Protein 6NUP (pdb70)

Sequence (113 aa):
INTTQRINMVNNVTDSSSFKNEVLESDLPVMVDFWAEWCCGPCCKMLIPIIDEISSKELQDKVKVLKMNIDENPKTPSEYGIRSIPTIMMLFKNGEQKDTKIGLQQKNSSLLDDWINKSI

B-factor: mean 18.6, std 11.71, range [5.21, 70.36]

Secondary structure (DSSP, 8-state):
----S-----EE--TTTHIIIIIT-SS-EEEEEE-TT-HHHHHHHHHHHHHHHHTTTT-EEEEEETTT--HHHHHTT--SSSEEEEEETTEEEEEEES---HHHHHHHHHHH-

Solvent-accessible surface area: 6650 Å² total; per-residue (Å²): 222,142,134,76,87,174,53,110,152,18,112,100,2,52,49,112,33,8,135,91,67,3,47,101,19,136,73,18,2,0,0,0,0,30,0,107,165,7,36,63,0,101,118,0,34,64,27,0,5,17,0,31,73,95,3,66,142,91,7,51,8,6,29,0,17,30,81,136,9,82,135,5,9,85,112,65,55,27,230,56,30,4,3,0,6,9,2,72,119,30,125,74,129,54,42,71,118,21,54,31,109,70,115,53,1,28,85,16,0,70,179,21,74

Radius of gyration: 13.21 Å; Cα contacts (8 Å, |Δi|>4): 193; chains: 1; bounding box: 37×26×29 Å

InterPro domains:
  IPR005746 Thioredoxin [PIRSF000077] (1-104)
  IPR005746 Thioredoxin [TIGR01068] (6-104)
  IPR013766 Thioredoxin domain [PF00085] (2-103)
  IPR013766 Thioredoxin domain [PS51352] (1-105)
  IPR017937 Thioredoxin, conserved site [PS00194] (22-40)
  IPR036249 Thioredoxin-like superfamily [SSF52833] (4-103)

Nearest PDB structures (foldseek):
  6nup-assembly1_A  TM=1.009E+00  e=2.052E-25  Rickettsia prowazekii str. Madrid E
  2o8v-assembly1_B  TM=9.816E-01  e=5.548E-16  Escherichia coli
  1fb6-assembly2_B  TM=9.725E-01  e=1.152E-15  Spinacia oleracea
  1zzy-assembly2_B  TM=9.735E-01  e=1.009E-15  Escherichia coli
  4hu7-assembly3_B-2  TM=9.655E-01  e=4.068E-15  Escherichia coli K-12

Structure (mmCIF, N/CA/C/O backbone):
data_6NUP
#
_entry.id   6NUP
#
_cell.length_a   32.740
_cell.length_b   45.160
_cell.length_c   60.930
_cell.angle_alpha   90.000
_cell.angle_beta   90.000
_cell.angle_gamma   90.000
#
_symmetry.space_group_name_H-M   'P 21 21 21'
#
loop_
_entity.id
_entity.type
_entity.pdbx_description
1 polymer Thioredoxin
2 non-polymer 'CITRIC ACID'
3 water water
#
loop_
_atom_site.group_PDB
_atom_site.id
_atom_site.type_symbol
_atom_site.label_atom_id
_atom_site.label_alt_id
_atom_site.label_comp_id
_atom_site.label_asym_id
_atom_site.label_entity_id
_atom_site.label_seq_id
_atom_site.pdbx_PDB_ins_code
_atom_site.Cartn_x
_atom_site.Cartn_y
_atom_site.Cartn_z
_atom_site.occupancy
_atom_site.B_iso_or_equiv
_atom_site.auth_seq_id
_atom_site.auth_comp_id
_atom_site.auth_asym_id
_atom_site.auth_atom_id
_atom_site.pdbx_PDB_model_num
ATOM 1 N N . ILE A 1 22 ? -27.785 -28.457 -0.171 1.00 23.75 -7 ILE A N 1
ATOM 2 C CA . ILE A 1 22 ? -27.051 -28.519 1.088 1.00 21.69 -7 ILE A CA 1
ATOM 3 C C . ILE A 1 22 ? -25.569 -28.750 0.807 1.00 21.16 -7 ILE A C 1
ATOM 4 O O . ILE A 1 22 ? -25.221 -29.683 0.102 1.00 25.24 -7 ILE A O 1
ATOM 9 N N . ASN A 1 23 ? -24.702 -27.901 1.361 1.00 21.07 -6 ASN A N 1
ATOM 10 C CA . ASN A 1 23 ? -23.262 -27.989 1.148 1.00 21.15 -6 ASN A CA 1
ATOM 11 C C . ASN A 1 23 ? -22.569 -27.910 2.505 1.00 19.75 -6 ASN A C 1
ATOM 12 O O . ASN A 1 23 ? -23.224 -27.804 3.539 1.00 18.91 -6 ASN A O 1
ATOM 17 N N . THR A 1 24 ? -21.241 -27.981 2.507 1.00 20.06 -5 THR A N 1
ATOM 18 C CA . THR A 1 24 ? -20.495 -27.782 3.743 1.00 19.32 -5 THR A CA 1
ATOM 19 C C . THR A 1 24 ? -20.541 -26.312 4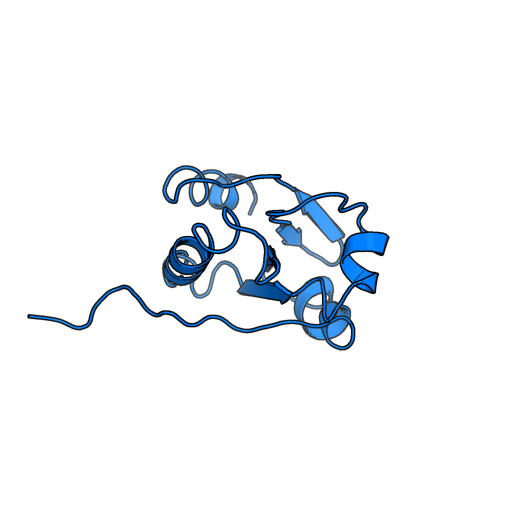.131 1.00 19.59 -5 THR A C 1
ATOM 20 O O . THR A 1 24 ? -20.340 -25.432 3.289 1.00 23.76 -5 THR A O 1
ATOM 24 N N . THR A 1 25 ? -20.821 -26.044 5.401 1.00 18.85 -4 THR A N 1
ATOM 25 C CA . THR A 1 25 ? -20.916 -24.664 5.859 1.00 19.37 -4 THR A CA 1
ATOM 26 C C . THR A 1 25 ? -19.577 -23.942 5.737 1.00 22.62 -4 THR A C 1
ATOM 27 O O . THR A 1 25 ? -18.504 -24.553 5.798 1.00 19.86 -4 THR A O 1
ATOM 31 N N . GLN A 1 26 ? -19.644 -22.616 5.575 1.00 20.84 -3 GLN A N 1
ATOM 32 C CA . GLN A 1 26 ? -18.442 -21.790 5.639 1.00 21.41 -3 GLN A CA 1
ATOM 33 C C . GLN A 1 26 ? -17.949 -21.578 7.064 1.00 20.71 -3 GLN A C 1
ATOM 34 O O . GLN A 1 26 ? -16.845 -21.061 7.245 1.00 23.52 -3 GLN A O 1
ATOM 36 N N . ARG A 1 27 ? -18.740 -21.941 8.075 1.00 25.37 -2 ARG A N 1
ATOM 37 C CA . ARG A 1 27 ? -18.313 -21.834 9.471 1.00 27.32 -2 ARG A CA 1
ATOM 38 C C . ARG A 1 27 ? -17.263 -22.911 9.743 1.00 31.99 -2 ARG A C 1
ATOM 39 O O . ARG A 1 27 ? -17.563 -24.013 10.208 1.00 32.47 -2 ARG A O 1
ATOM 47 N N . ILE A 1 28 ? -16.002 -22.587 9.435 1.00 32.18 -1 ILE A N 1
ATOM 48 C CA . ILE A 1 28 ? -14.914 -23.530 9.681 1.00 39.55 -1 ILE A CA 1
ATOM 49 C C . ILE A 1 28 ? -14.713 -23.734 11.178 1.00 43.20 -1 ILE A C 1
ATOM 50 O O . ILE A 1 28 ? -14.294 -24.816 11.612 1.00 45.86 -1 ILE A O 1
ATOM 52 N N . ASN A 1 29 ? -15.004 -22.707 11.984 1.00 38.63 0 ASN A N 1
ATOM 53 C CA . ASN A 1 29 ? -14.931 -22.788 13.447 1.00 43.82 0 ASN A CA 1
ATOM 54 C C . ASN A 1 29 ? -13.581 -23.342 13.893 1.00 49.61 0 ASN A C 1
ATOM 55 O O . ASN A 1 29 ? -13.486 -24.152 14.819 1.00 55.06 0 ASN A O 1
ATOM 60 N N . MET A 1 30 ? -12.524 -22.886 13.220 1.00 47.46 1 MET A N 1
ATOM 61 C CA . MET A 1 30 ? -11.198 -23.467 13.361 1.00 51.58 1 MET A CA 1
ATOM 62 C C . MET A 1 30 ? -10.143 -22.551 12.747 1.00 50.18 1 MET A C 1
ATOM 63 O O . MET A 1 30 ? -10.323 -22.059 11.627 1.00 50.06 1 MET A O 1
ATOM 68 N N . VAL A 1 31 ? -9.052 -22.315 13.479 1.00 49.05 2 VAL A N 1
ATOM 69 C CA . VAL A 1 31 ? -7.909 -21.540 12.996 1.00 50.50 2 VAL A CA 1
ATOM 70 C C . VAL A 1 31 ? -6.761 -21.821 13.953 1.00 50.45 2 VAL A C 1
ATOM 71 O O . VAL A 1 31 ? -6.983 -22.092 15.132 1.00 52.30 2 VAL A O 1
ATOM 75 N N . ASN A 1 32 ? -5.526 -21.766 13.448 1.00 12.58 3 ASN A N 1
ATOM 76 C CA . ASN A 1 32 ? -4.405 -22.183 14.299 1.00 10.15 3 ASN A CA 1
ATOM 77 C C . ASN A 1 32 ? -4.083 -21.160 15.392 1.00 11.23 3 ASN A C 1
ATOM 78 O O . ASN A 1 32 ? -4.171 -19.941 15.207 1.00 10.04 3 ASN A O 1
ATOM 83 N N . ASN A 1 33 ? -3.662 -21.684 16.543 1.00 8.39 4 ASN A N 1
ATOM 84 C CA . ASN A 1 33 ? -3.251 -20.900 17.698 1.00 7.45 4 ASN A CA 1
ATOM 85 C C . ASN A 1 33 ? -1.742 -20.709 17.714 1.00 6.55 4 ASN A C 1
ATOM 86 O O . ASN A 1 33 ? -0.978 -21.588 17.303 1.00 9.00 4 ASN A O 1
ATOM 91 N N . VAL A 1 34 ? -1.328 -19.557 18.222 1.00 6.35 5 VAL A N 1
ATOM 92 C CA . VAL A 1 34 ? 0.079 -19.212 18.393 1.00 7.10 5 VAL A CA 1
ATOM 93 C C . VAL A 1 34 ? 0.246 -18.767 19.836 1.00 8.16 5 VAL A C 1
ATOM 94 O O . VAL A 1 34 ? -0.701 -18.280 20.463 1.00 8.75 5 VAL A O 1
ATOM 98 N N . THR A 1 35 ? 1.443 -18.994 20.392 1.00 6.38 6 THR A N 1
ATOM 99 C CA . THR A 1 35 ? 1.665 -18.797 21.829 1.00 6.32 6 THR A CA 1
ATOM 100 C C . THR A 1 35 ? 2.877 -17.910 22.032 1.00 10.49 6 THR A C 1
ATOM 101 O O . THR A 1 35 ? 3.601 -17.596 21.090 1.00 7.11 6 THR A O 1
ATOM 105 N N . ASP A 1 36 ? 3.148 -17.564 23.298 1.00 6.38 7 ASP A N 1
ATOM 106 C CA . ASP A 1 36 ? 4.377 -16.823 23.571 1.00 7.30 7 ASP A CA 1
ATOM 107 C C . ASP A 1 36 ? 5.595 -17.638 23.154 1.00 9.87 7 ASP A C 1
ATOM 108 O O . ASP A 1 36 ? 6.620 -17.067 22.750 1.00 11.30 7 ASP A O 1
ATOM 113 N N . SER A 1 37 ? 5.497 -18.971 23.254 1.00 8.66 8 SER A N 1
ATOM 114 C CA A SER A 1 37 ? 6.608 -19.853 22.896 0.61 7.86 8 SER A CA 1
ATOM 115 C CA B SER A 1 37 ? 6.632 -19.814 22.898 0.39 10.39 8 SER A CA 1
ATOM 116 C C . SER A 1 37 ? 6.844 -19.876 21.390 1.00 7.42 8 SER A C 1
ATOM 117 O O . SER A 1 37 ? 7.990 -19.960 20.936 1.00 8.70 8 SER A O 1
ATOM 122 N N . SER A 1 38 ? 5.768 -19.841 20.603 1.00 7.07 9 SER A N 1
ATOM 123 C CA . SER A 1 38 ? 5.883 -20.028 19.165 1.00 8.03 9 SER A CA 1
ATOM 124 C C . SER A 1 38 ? 5.767 -18.743 18.361 1.00 7.17 9 SER A C 1
ATOM 125 O O . SER A 1 38 ? 5.830 -18.798 17.121 1.00 8.41 9 SER A O 1
ATOM 128 N N . PHE A 1 39 ? 5.609 -17.590 19.017 1.00 8.08 10 PHE A N 1
ATOM 129 C CA . PHE A 1 39 ? 5.334 -16.360 18.276 1.00 8.26 10 PHE A CA 1
ATOM 130 C C . PHE A 1 39 ? 6.465 -16.011 17.314 1.00 11.15 10 PHE A C 1
ATOM 131 O O . PHE A 1 39 ? 6.221 -15.705 16.132 1.00 7.38 10 PHE A O 1
ATOM 139 N N . LYS A 1 40 ? 7.705 -16.002 17.809 1.00 8.48 11 LYS A N 1
ATOM 140 C CA . LYS A 1 40 ? 8.829 -15.689 16.933 1.00 7.58 11 LYS A CA 1
ATOM 141 C C . LYS A 1 40 ? 8.866 -16.660 15.768 1.00 11.18 11 LYS A C 1
ATOM 142 O O . LYS A 1 40 ? 8.952 -16.263 14.600 1.00 9.71 11 LYS A O 1
ATOM 148 N N . ASN A 1 41 ? 8.710 -17.941 16.083 1.00 8.53 12 ASN A N 1
ATOM 149 C CA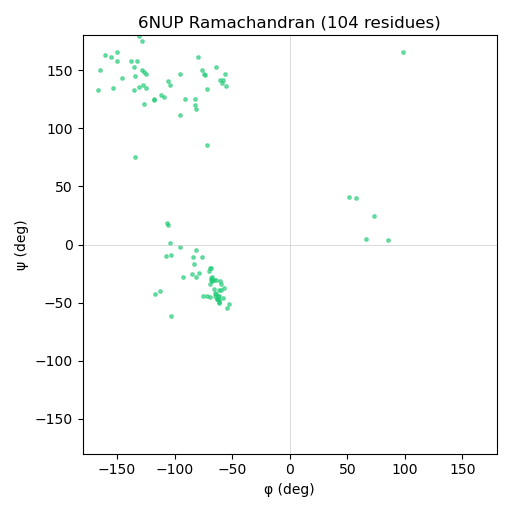 . ASN A 1 41 ? 8.833 -19.000 15.093 1.00 9.75 12 ASN A CA 1
ATOM 150 C C . ASN A 1 41 ? 7.772 -18.891 13.997 1.00 11.36 12 ASN A C 1
ATOM 151 O O . ASN A 1 41 ? 8.084 -19.029 12.808 1.00 10.63 12 ASN A O 1
ATOM 156 N N . GLU A 1 42 ? 6.511 -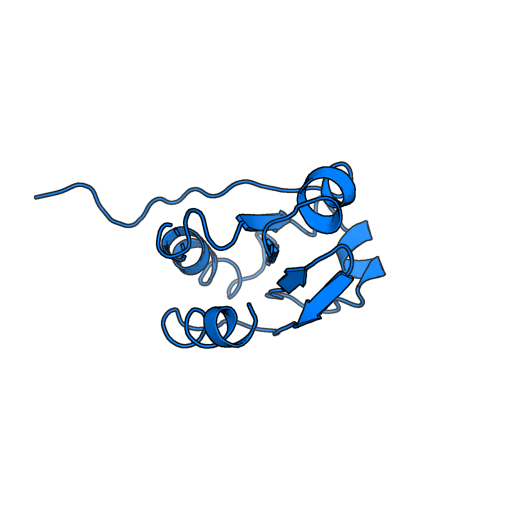18.680 14.383 1.00 7.02 13 GLU A N 1
ATOM 157 C CA . GLU A 1 42 ? 5.395 -18.715 13.435 1.00 6.79 13 GLU A CA 1
ATOM 158 C C . GLU A 1 42 ? 5.068 -17.351 12.863 1.00 8.61 13 GLU A C 1
ATOM 159 O O . GLU A 1 42 ? 4.559 -17.273 11.730 1.00 10.75 13 GLU A O 1
ATOM 165 N N . VAL A 1 43 ? 5.338 -16.274 13.609 1.00 8.47 14 VAL A N 1
ATOM 166 C CA . VAL A 1 43 ? 4.945 -14.949 13.152 1.00 7.41 14 VAL A CA 1
ATOM 167 C C . VAL A 1 43 ? 6.138 -14.178 12.603 1.00 8.27 14 VAL A C 1
ATOM 168 O O . VAL A 1 43 ? 6.148 -13.794 11.430 1.00 10.09 14 VAL A O 1
ATOM 172 N N . LEU A 1 44 ? 7.145 -13.927 13.438 1.00 7.18 15 LEU A N 1
ATOM 173 C CA . LEU A 1 44 ? 8.250 -13.070 13.017 1.00 8.15 15 LEU A CA 1
ATOM 174 C C . LEU A 1 44 ? 9.139 -13.716 11.961 1.00 9.92 15 LEU A C 1
ATOM 175 O O . LEU A 1 44 ? 9.861 -12.997 11.260 1.00 10.36 15 LEU A O 1
ATOM 180 N N . GLU A 1 45 ? 9.157 -15.049 11.869 1.00 9.11 16 GLU A N 1
ATOM 181 C CA . GLU A 1 45 ? 10.038 -15.720 10.917 1.00 10.46 16 GLU A CA 1
ATOM 182 C C . GLU A 1 45 ? 9.338 -16.058 9.605 1.00 10.76 16 GLU A C 1
ATOM 183 O O . GLU A 1 45 ? 9.988 -16.570 8.681 1.00 15.32 16 GLU A O 1
ATOM 189 N N . SER A 1 46 ? 8.050 -15.755 9.489 1.00 9.81 17 SER A N 1
ATOM 190 C CA . SER A 1 46 ? 7.287 -16.126 8.310 1.00 11.36 17 SER A CA 1
ATOM 191 C C . SER A 1 46 ? 7.643 -15.237 7.127 1.00 11.51 17 SER A C 1
ATOM 192 O O . SER A 1 46 ? 7.963 -14.054 7.284 1.00 13.73 17 SER A O 1
ATOM 195 N N . ASP A 1 47 ? 7.604 -15.828 5.925 1.00 13.70 18 ASP A N 1
ATOM 196 C CA . ASP A 1 47 ? 7.704 -15.029 4.719 1.00 15.61 18 ASP A CA 1
ATOM 197 C C . ASP A 1 47 ? 6.351 -14.462 4.297 1.00 13.87 18 ASP A C 1
ATOM 198 O O . ASP A 1 47 ? 6.308 -13.446 3.603 1.00 19.49 18 ASP A O 1
ATOM 203 N N . LEU A 1 48 ? 5.243 -15.119 4.676 1.00 18.34 19 LEU A N 1
ATOM 204 C CA . LEU A 1 48 ? 3.929 -14.556 4.404 1.00 17.33 19 LEU A CA 1
ATOM 205 C C . LEU A 1 48 ? 3.633 -13.428 5.379 1.00 11.77 19 LEU A C 1
ATOM 206 O O . LEU A 1 48 ? 4.080 -13.458 6.525 1.00 11.12 19 LEU A O 1
ATOM 211 N N . PRO A 1 49 ? 2.846 -12.441 4.974 1.00 12.11 20 PRO A N 1
ATOM 212 C CA . PRO A 1 49 ? 2.258 -11.552 5.972 1.00 8.23 20 PRO A CA 1
ATOM 213 C C . PRO A 1 49 ? 1.471 -12.391 6.964 1.00 7.18 20 PRO A C 1
ATOM 214 O O . PRO A 1 49 ? 0.903 -13.430 6.614 1.00 10.23 20 PRO A O 1
ATOM 218 N N . VAL A 1 50 ? 1.456 -11.953 8.214 1.00 7.34 21 VAL A N 1
ATOM 219 C CA . VAL A 1 50 ? 0.761 -12.697 9.255 1.00 8.76 21 VAL A CA 1
ATOM 220 C C . VAL A 1 50 ? -0.233 -11.775 9.942 1.00 8.68 21 VAL A C 1
ATOM 221 O O . VAL A 1 50 ? 0.088 -10.627 10.264 1.00 12.03 21 VAL A O 1
ATOM 225 N N . MET A 1 51 ? -1.442 -12.270 10.144 1.00 6.13 22 MET A N 1
ATOM 226 C CA . MET A 1 51 ? -2.447 -11.567 10.933 1.00 6.14 22 MET A CA 1
ATOM 227 C C . MET A 1 51 ? -2.632 -12.336 12.230 1.00 7.13 22 MET A C 1
ATOM 228 O O . MET A 1 51 ? -2.897 -13.536 12.185 1.00 9.05 22 MET A O 1
ATOM 233 N N . VAL A 1 52 ? -2.507 -11.660 13.375 1.00 5.21 23 VAL A N 1
ATOM 234 C CA . VAL A 1 52 ? -2.727 -12.306 14.672 1.00 6.90 23 VAL A CA 1
ATOM 235 C C . VAL A 1 52 ? -3.900 -11.641 15.383 1.00 6.47 23 VAL A C 1
ATOM 236 O O . VAL A 1 52 ? -3.908 -10.416 15.569 1.00 7.23 23 VAL A O 1
ATOM 240 N N . ASP A 1 53 ? -4.886 -12.465 15.778 1.00 6.70 24 ASP A N 1
ATOM 241 C CA . ASP A 1 53 ? -6.059 -12.052 16.554 1.00 6.95 24 ASP A CA 1
ATOM 242 C C . ASP A 1 53 ? -5.769 -12.314 18.029 1.00 6.74 24 ASP A C 1
ATOM 243 O O . ASP A 1 53 ? -5.688 -13.472 18.450 1.00 6.83 24 ASP A O 1
ATOM 248 N N . PHE A 1 54 ? -5.633 -11.251 18.812 1.00 6.54 25 PHE A N 1
ATOM 249 C CA . PHE A 1 54 ? -5.406 -11.362 20.252 1.00 7.31 25 PHE A CA 1
ATOM 250 C C . PHE A 1 54 ? -6.754 -11.347 20.949 1.00 9.21 25 PHE A C 1
ATOM 251 O O . PHE A 1 54 ? -7.544 -10.427 20.739 1.00 8.76 25 PHE A O 1
ATOM 259 N N . TRP A 1 55 ? -7.017 -12.367 21.774 1.00 7.77 26 TRP A N 1
ATOM 260 C CA . TRP A 1 55 ? -8.363 -12.628 22.248 1.00 8.10 26 TRP A CA 1
ATOM 261 C C . TRP A 1 55 ? -8.297 -13.268 23.627 1.00 6.96 26 TRP A C 1
ATOM 262 O O . TRP A 1 55 ? -7.232 -13.691 24.098 1.00 7.15 26 TRP A O 1
ATOM 273 N N . ALA A 1 56 ? -9.448 -13.285 24.294 1.00 7.12 27 ALA A N 1
ATOM 274 C CA . ALA A 1 56 ? -9.615 -14.083 25.506 1.00 8.19 27 ALA A CA 1
ATOM 275 C C . ALA A 1 56 ? -11.071 -14.509 25.609 1.00 8.90 27 ALA A C 1
ATOM 276 O O . ALA A 1 56 ? -11.958 -13.905 24.999 1.00 9.26 27 ALA A O 1
ATOM 278 N N . GLU A 1 57 ? -11.289 -15.586 26.379 1.00 11.05 28 GLU A N 1
ATOM 279 C CA . GLU A 1 57 ? -12.605 -16.213 26.448 1.00 16.50 28 GLU A CA 1
ATOM 280 C C . GLU A 1 57 ? -13.623 -15.312 27.121 1.00 14.18 28 GLU A C 1
ATOM 281 O O . GLU A 1 57 ? -14.825 -15.430 26.852 1.00 16.17 28 GLU A O 1
ATOM 287 N N . TRP A 1 58 ? -13.172 -14.431 28.015 1.00 11.17 29 TRP A N 1
ATOM 288 C CA . TRP A 1 58 ? -14.071 -13.554 28.748 1.00 13.35 29 TRP A CA 1
ATOM 289 C C . TRP A 1 58 ? -14.485 -12.329 27.944 1.00 12.06 29 TRP A C 1
ATOM 290 O O . TRP A 1 58 ? -15.331 -11.564 28.417 1.00 13.57 29 TRP A O 1
ATOM 301 N N . CYS A 1 59 ? -13.938 -12.124 26.746 1.00 10.38 30 CYS A N 1
ATOM 302 C CA A CYS A 1 59 ? -14.148 -10.909 25.961 0.45 10.21 30 CYS A CA 1
ATOM 303 C CA B CYS A 1 59 ? -14.193 -10.903 25.993 0.55 9.33 30 CYS A CA 1
ATOM 304 C C . CYS A 1 59 ? -15.299 -11.143 24.977 1.00 12.37 30 CYS A C 1
ATOM 305 O O . CYS A 1 59 ? -15.125 -11.872 23.998 1.00 10.79 30 CYS A O 1
ATOM 310 N N . GLY A 1 60 ? -16.446 -10.511 25.216 1.00 13.25 31 GLY A N 1
ATOM 311 C CA . GLY A 1 60 ? -17.604 -10.647 24.359 1.00 14.16 31 GLY A CA 1
ATOM 312 C C . GLY A 1 60 ? -17.332 -10.326 22.898 1.00 14.20 31 GLY A C 1
ATOM 313 O O . GLY A 1 60 ? -17.629 -11.120 22.003 1.00 12.83 31 GLY A O 1
ATOM 314 N N . PRO A 1 61 ? -16.792 -9.141 22.620 1.00 9.75 32 PRO A N 1
ATOM 315 C CA . PRO A 1 61 ? -16.472 -8.809 21.226 1.00 8.93 32 PRO A CA 1
ATOM 316 C C . PRO A 1 61 ? -15.478 -9.762 20.595 1.00 10.56 32 PRO A C 1
ATOM 317 O O . PRO A 1 61 ? -15.561 -10.016 19.383 1.00 9.54 32 PRO A O 1
ATOM 321 N N . CYS A 1 62 ? -14.516 -10.281 21.367 1.00 10.74 33 CYS A N 1
ATOM 322 C CA A CYS A 1 62 ? -13.608 -11.270 20.805 0.45 9.54 33 CYS A CA 1
ATOM 323 C CA B CYS A 1 62 ? -13.604 -11.286 20.829 0.55 9.56 33 CYS A CA 1
ATOM 324 C C . CYS A 1 62 ? -14.372 -12.482 20.297 1.00 9.67 33 CYS A C 1
ATOM 325 O O . CYS A 1 62 ? -14.052 -13.014 19.230 1.00 12.05 33 CYS A O 1
ATOM 330 N N . LYS A 1 63 ? -15.363 -12.947 21.055 1.00 10.90 34 LYS A N 1
ATOM 331 C CA . LYS A 1 63 ? -16.077 -14.148 20.633 1.00 11.72 34 LYS A CA 1
ATOM 332 C C . LYS A 1 63 ? -16.889 -13.883 19.371 1.00 11.75 34 LYS A C 1
ATOM 333 O O . LYS A 1 63 ? -17.063 -14.788 18.540 1.00 11.95 34 LYS A O 1
ATOM 339 N N . MET A 1 64 ? -17.369 -12.652 19.206 1.00 11.85 35 MET A N 1
ATOM 340 C CA . MET A 1 64 ? -18.050 -12.279 17.969 1.00 11.21 35 MET A CA 1
ATOM 341 C C . MET A 1 64 ? -17.086 -12.243 16.796 1.00 10.08 35 MET A C 1
ATOM 342 O O . MET A 1 64 ? -17.481 -12.515 15.659 1.00 14.89 35 MET A O 1
ATOM 347 N N . LEU A 1 65 ? -15.821 -11.925 17.054 1.00 9.06 36 LEU A N 1
ATOM 348 C CA . LEU A 1 65 ? -14.830 -11.780 16.003 1.00 9.49 36 LEU A CA 1
ATOM 349 C C . LEU A 1 65 ? -14.269 -13.123 15.549 1.00 11.59 36 LEU A C 1
ATOM 350 O O . LEU A 1 65 ? -13.872 -13.246 14.392 1.00 13.50 36 LEU A O 1
ATOM 355 N N . ILE A 1 66 ? -14.247 -14.139 16.434 1.00 12.47 37 ILE A N 1
ATOM 356 C CA . ILE A 1 66 ? -13.625 -15.435 16.096 1.00 12.19 37 ILE A CA 1
ATOM 357 C C . ILE A 1 66 ? -14.156 -16.039 14.796 1.00 13.63 37 ILE A C 1
ATOM 358 O O . ILE A 1 66 ? -13.341 -16.438 13.952 1.00 14.05 37 ILE A O 1
ATOM 363 N N . PRO A 1 67 ? -15.470 -16.165 14.582 1.00 13.75 38 PRO A N 1
ATOM 364 C CA . PRO A 1 67 ? -15.925 -16.754 13.310 1.00 15.63 38 PRO A CA 1
ATOM 365 C C . PRO A 1 67 ? -15.550 -15.921 12.101 1.00 15.72 38 PRO A C 1
ATOM 366 O O . PRO A 1 67 ? -15.363 -16.477 11.010 1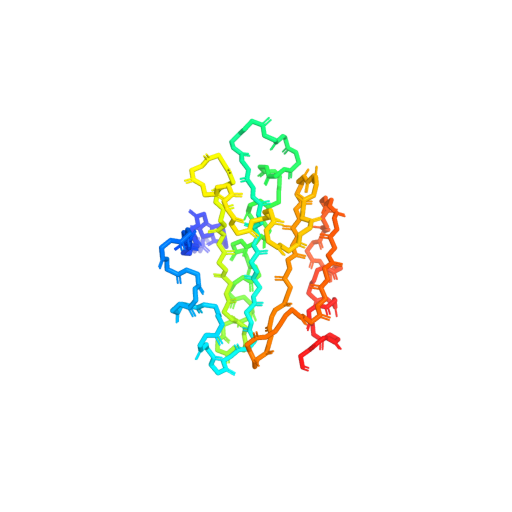.00 16.04 38 PRO A O 1
ATOM 370 N N . ILE A 1 68 ? -15.458 -14.598 12.258 1.00 12.95 39 ILE A N 1
ATOM 371 C CA . ILE A 1 68 ? -15.013 -13.762 11.149 1.00 13.79 39 ILE A CA 1
ATOM 372 C C . ILE A 1 68 ? -13.566 -14.088 10.804 1.00 16.68 39 ILE A C 1
ATOM 373 O O . ILE A 1 68 ? -13.197 -14.212 9.621 1.00 16.88 39 ILE A O 1
ATOM 378 N N . ILE A 1 69 ? -12.729 -14.228 11.831 1.00 11.91 40 ILE A N 1
ATOM 379 C CA . ILE A 1 69 ? -11.324 -14.587 11.641 1.00 13.19 40 ILE A CA 1
ATOM 380 C C . ILE A 1 69 ? -11.210 -15.935 10.941 1.00 16.64 40 ILE A C 1
ATOM 381 O O . ILE A 1 69 ? -10.340 -16.136 10.082 1.00 17.73 40 ILE A O 1
ATOM 386 N N . ASP A 1 70 ? -12.089 -16.878 11.296 1.00 14.82 41 ASP A N 1
ATOM 387 C CA . ASP A 1 70 ? -12.085 -18.186 10.648 1.00 18.11 41 ASP A CA 1
ATOM 388 C C . ASP A 1 70 ? -12.378 -18.048 9.162 1.00 21.77 41 ASP A C 1
ATOM 389 O O . ASP A 1 70 ? -11.679 -18.623 8.320 1.00 26.48 41 ASP A O 1
ATOM 394 N N . GLU A 1 71 ? -13.405 -17.273 8.818 1.00 22.01 42 GLU A N 1
ATOM 395 C CA . GLU A 1 71 ? -13.772 -17.146 7.409 1.00 23.04 42 GLU A CA 1
ATOM 396 C C . GLU A 1 71 ? -12.671 -16.455 6.617 1.00 24.69 42 GLU A C 1
ATOM 397 O O . GLU A 1 71 ? -12.381 -16.834 5.471 1.00 24.16 42 GLU A O 1
ATOM 399 N N . ILE A 1 72 ? -12.031 -15.452 7.218 1.00 25.15 43 ILE A N 1
ATOM 400 C CA . ILE A 1 72 ? -11.011 -14.696 6.503 1.00 26.64 43 ILE A CA 1
ATOM 401 C C . ILE A 1 72 ? -9.775 -15.543 6.260 1.00 24.65 43 ILE A C 1
ATOM 402 O O . ILE A 1 72 ? -9.110 -15.411 5.217 1.00 22.53 43 ILE A O 1
ATOM 407 N N . SER A 1 73 ? -9.447 -16.433 7.196 1.00 20.67 44 SER A N 1
ATOM 408 C CA B SER A 1 73 ? -8.318 -17.330 6.988 0.55 22.86 44 SER A CA 1
ATOM 409 C CA C SER A 1 73 ? -8.310 -17.319 6.980 0.45 22.87 44 SER A CA 1
ATOM 410 C C . SER A 1 73 ? -8.488 -18.128 5.703 1.00 25.58 44 SER A C 1
ATOM 411 O O . SER A 1 73 ? -7.524 -18.340 4.957 1.00 28.34 44 SER A O 1
ATOM 416 N N . LYS A 1 74 ? -9.716 -18.566 5.419 1.00 27.09 45 LYS A N 1
ATOM 417 C CA . LYS A 1 74 ? -9.966 -19.306 4.187 1.00 24.46 45 LYS A CA 1
ATOM 418 C C . LYS A 1 74 ? -9.903 -18.391 2.968 1.00 27.08 45 LYS A C 1
ATOM 419 O O . LYS A 1 74 ? -9.286 -18.743 1.956 1.00 33.85 45 LYS A O 1
ATOM 421 N N . GLU A 1 75 ? -10.516 -17.206 3.047 1.00 27.22 46 GLU A N 1
ATOM 422 C CA . GLU A 1 75 ? -10.499 -16.309 1.900 1.00 30.79 46 GLU A CA 1
ATOM 423 C C . GLU A 1 75 ? -9.102 -15.768 1.623 1.00 31.68 46 GLU A C 1
ATOM 424 O O . GLU A 1 75 ? -8.820 -15.369 0.489 1.00 39.01 46 GLU A O 1
ATOM 430 N N . LEU A 1 76 ? -8.209 -15.798 2.615 1.00 25.32 47 LEU A N 1
ATOM 431 C CA . LEU A 1 76 ? -6.840 -15.323 2.447 1.00 21.77 47 LEU A CA 1
ATOM 432 C C . LEU A 1 76 ? -5.825 -16.456 2.376 1.00 21.49 47 LEU A C 1
ATOM 433 O O . LEU A 1 76 ? -4.627 -16.214 2.553 1.00 17.44 47 LEU A O 1
ATOM 438 N N . GLN A 1 77 ? -6.267 -17.679 2.087 1.00 25.50 48 GLN A N 1
ATOM 439 C CA . GLN A 1 77 ? -5.341 -18.802 2.010 1.00 28.02 48 GLN A CA 1
ATOM 440 C C . GLN A 1 77 ? -4.260 -18.551 0.959 1.00 23.90 48 GLN A C 1
ATOM 441 O O . GLN A 1 77 ? -4.526 -18.015 -0.121 1.00 26.59 48 GLN A O 1
ATOM 443 N N . ASP A 1 78 ? -3.028 -18.922 1.302 1.00 26.11 49 ASP A N 1
ATOM 444 C CA . ASP A 1 78 ? -1.819 -18.733 0.498 1.00 24.24 49 ASP A CA 1
ATOM 445 C C . ASP A 1 78 ? -1.436 -17.273 0.306 1.00 19.22 49 ASP A C 1
ATOM 446 O O . ASP A 1 78 ? -0.479 -16.988 -0.417 1.00 22.83 49 ASP A O 1
ATOM 451 N N . LYS A 1 79 ? -2.137 -16.342 0.932 1.00 18.08 50 LYS A N 1
ATOM 452 C CA . LYS A 1 79 ? -1.767 -14.937 0.874 1.00 18.05 50 LYS A CA 1
ATOM 453 C C . LYS A 1 79 ? -1.407 -14.369 2.236 1.00 15.81 50 LYS A C 1
ATOM 454 O O . LYS A 1 79 ? -0.436 -13.619 2.349 1.00 17.56 50 LYS A O 1
ATOM 460 N N . VAL A 1 80 ? -2.165 -14.704 3.276 1.00 14.30 51 VAL A N 1
ATOM 461 C CA . VAL A 1 80 ? -1.911 -14.228 4.628 1.00 12.44 51 VAL A CA 1
ATOM 462 C C . VAL A 1 80 ? -2.047 -15.413 5.567 1.00 11.68 51 VAL A C 1
ATOM 463 O O . VAL A 1 80 ? -3.008 -16.177 5.465 1.00 15.12 51 VAL A O 1
ATOM 467 N N . LYS A 1 81 ? -1.084 -15.576 6.466 1.00 10.27 52 LYS A N 1
ATOM 468 C CA . LYS A 1 81 ? -1.218 -16.562 7.529 1.00 9.33 52 LYS A CA 1
ATOM 469 C C . LYS A 1 81 ? -2.044 -15.950 8.652 1.00 9.97 52 LYS A C 1
ATOM 470 O O . LYS A 1 81 ? -1.722 -14.863 9.137 1.00 11.74 52 LYS A O 1
ATOM 476 N N . VAL A 1 82 ? -3.119 -16.629 9.046 1.00 8.12 53 VAL A N 1
ATOM 477 C CA . VAL A 1 82 ? -4.023 -16.123 10.078 1.00 7.41 53 VAL A CA 1
ATOM 478 C C .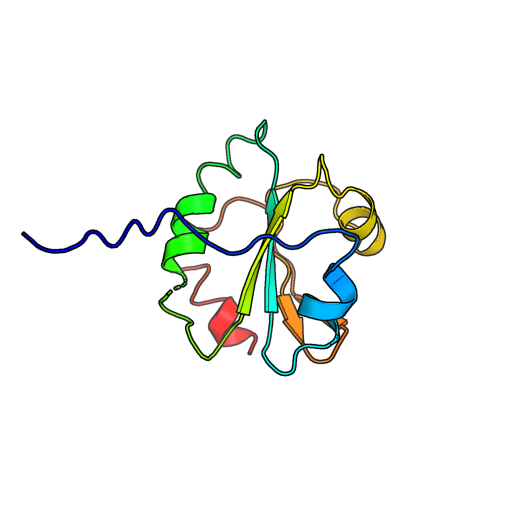 VAL A 1 82 ? -3.916 -16.991 11.327 1.00 7.69 53 VAL A C 1
ATOM 479 O O . VAL A 1 82 ? -4.078 -18.216 11.260 1.00 10.01 53 VAL A O 1
ATOM 483 N N . LEU A 1 83 ? -3.702 -16.343 12.473 1.00 8.75 54 LEU A N 1
ATOM 484 C CA . LEU A 1 83 ? -3.496 -17.041 13.735 1.00 6.60 54 LEU A CA 1
ATOM 485 C C . LEU A 1 83 ? -4.254 -16.329 14.837 1.00 9.43 54 LEU A C 1
ATOM 486 O O . LEU A 1 83 ? -4.561 -15.142 14.733 1.00 7.87 54 LEU A O 1
ATOM 491 N N . LYS A 1 84 ? -4.549 -17.051 15.914 1.00 6.95 55 LYS A N 1
ATOM 492 C CA . LYS A 1 84 ? -5.098 -16.366 17.069 1.00 7.38 55 LYS A CA 1
ATOM 493 C C . LYS A 1 84 ? -4.250 -16.662 18.296 1.00 7.73 55 LYS A C 1
ATOM 494 O O . LYS A 1 84 ? -3.640 -17.727 18.409 1.00 6.55 55 LYS A O 1
ATOM 500 N N . MET A 1 85 ? -4.164 -15.666 19.178 1.00 6.26 56 MET A N 1
ATOM 501 C CA . MET A 1 85 ? -3.367 -15.779 20.402 1.00 6.40 56 MET A CA 1
ATOM 502 C C . MET A 1 85 ? -4.239 -15.446 21.605 1.00 7.02 56 MET A C 1
ATOM 503 O O . MET A 1 85 ? -4.751 -14.327 21.723 1.00 6.99 56 MET A O 1
ATOM 508 N N . ASN A 1 86 ? -4.369 -16.398 22.519 1.00 7.84 57 ASN A N 1
ATOM 509 C CA . ASN A 1 86 ? -5.137 -16.177 23.741 1.00 8.81 57 ASN A CA 1
ATOM 510 C C . ASN A 1 86 ? -4.242 -15.454 24.738 1.00 10.28 57 ASN A C 1
ATOM 511 O O . ASN A 1 86 ? -3.189 -15.979 25.111 1.00 10.15 57 ASN A O 1
ATOM 516 N N . ILE A 1 87 ? -4.658 -14.251 25.167 1.00 8.38 58 ILE A N 1
ATOM 517 C CA . ILE A 1 87 ? -3.767 -13.408 25.966 1.00 7.93 58 ILE A CA 1
ATOM 518 C C . ILE A 1 87 ? -3.808 -13.759 27.443 1.00 9.31 58 ILE A C 1
ATOM 519 O O . ILE A 1 87 ? -2.977 -13.250 28.207 1.00 10.97 58 ILE A O 1
ATOM 524 N N . ASP A 1 88 ? -4.760 -14.585 27.877 1.00 8.54 59 ASP A N 1
ATOM 525 C CA . ASP A 1 88 ? -4.699 -15.110 29.245 1.00 10.00 59 ASP A CA 1
ATOM 526 C C . ASP A 1 88 ? -3.543 -16.092 29.383 1.00 11.90 59 ASP A C 1
ATOM 527 O O . ASP A 1 88 ? -2.796 -16.071 30.377 1.00 10.90 59 ASP A O 1
ATOM 532 N N . GLU A 1 89 ? -3.419 -16.991 28.407 1.00 9.98 60 GLU A N 1
ATOM 533 C CA . GLU A 1 89 ? -2.377 -18.012 28.366 1.00 9.64 60 GLU A CA 1
ATOM 534 C C . GLU A 1 89 ? -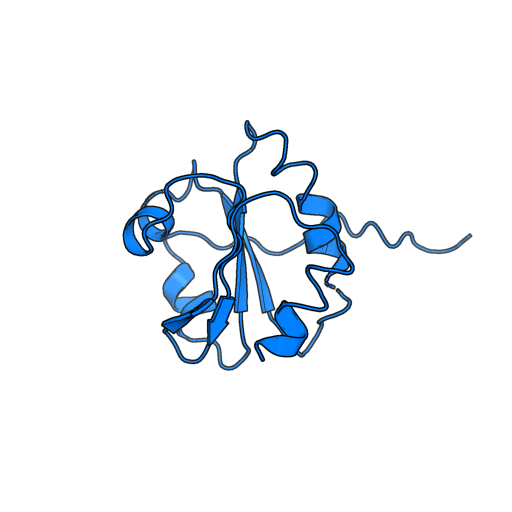1.048 -17.456 27.889 1.00 9.28 60 GLU A C 1
ATOM 535 O O . GLU A 1 89 ? 0.009 -18.018 28.213 1.00 10.48 60 GLU A O 1
ATOM 541 N N . ASN A 1 90 ? -1.084 -16.355 27.130 1.00 8.35 61 ASN A N 1
ATOM 542 C CA . ASN A 1 90 ? 0.091 -15.797 26.478 1.00 8.01 61 ASN A CA 1
ATOM 543 C C . ASN A 1 90 ? 0.122 -14.294 26.688 1.00 9.27 61 ASN A C 1
ATOM 544 O O . ASN A 1 90 ? -0.179 -13.516 25.775 1.00 7.30 61 ASN A O 1
ATOM 549 N N . PRO A 1 91 ? 0.484 -13.854 27.893 1.00 8.87 62 PRO A N 1
ATOM 550 C CA . PRO A 1 91 ? 0.465 -12.420 28.189 1.00 9.09 62 PRO A CA 1
ATOM 551 C C . PRO A 1 91 ? 1.699 -11.674 27.727 1.00 10.25 62 PRO A C 1
ATOM 552 O O . PRO A 1 91 ? 1.677 -10.430 27.719 1.00 11.46 62 PRO A O 1
ATOM 556 N N . LYS A 1 92 ? 2.794 -12.365 27.419 1.00 8.39 63 LYS A N 1
ATOM 557 C CA . LYS A 1 92 ? 4.026 -11.621 27.207 1.00 9.45 63 LYS A CA 1
ATOM 558 C C . LYS A 1 92 ? 4.024 -10.915 25.856 1.00 11.08 63 LYS A C 1
ATOM 559 O O . LYS A 1 92 ? 4.386 -9.736 25.781 1.00 10.88 63 LYS A O 1
ATOM 565 N N . THR A 1 93 ? 3.596 -11.598 24.795 1.00 6.81 64 THR A N 1
ATOM 566 C CA . THR A 1 93 ? 3.618 -10.981 23.466 1.00 8.80 64 THR A CA 1
ATOM 567 C C . THR A 1 93 ? 2.742 -9.738 23.394 1.00 7.03 64 THR A C 1
ATOM 568 O O . THR A 1 93 ? 3.200 -8.714 22.853 1.00 8.45 64 THR A O 1
ATOM 572 N N . PRO A 1 94 ? 1.495 -9.744 23.865 1.00 7.01 65 PRO A N 1
ATOM 573 C CA . PRO A 1 94 ? 0.729 -8.487 23.827 1.00 8.47 65 PRO A CA 1
ATOM 574 C C . PRO A 1 94 ? 1.434 -7.373 24.573 1.00 9.24 65 PRO A C 1
ATOM 575 O O . PRO A 1 94 ? 1.437 -6.218 24.126 1.00 10.74 65 PRO A O 1
ATOM 579 N N . SER A 1 95 ? 2.086 -7.698 25.693 1.00 9.13 66 SER A N 1
ATOM 580 C CA . SER A 1 95 ? 2.816 -6.679 26.443 1.00 9.91 66 SER A CA 1
ATOM 581 C C . SER A 1 95 ? 3.935 -6.071 25.603 1.00 12.42 66 SER A C 1
ATOM 582 O O . SER A 1 95 ? 4.171 -4.852 25.643 1.00 13.88 66 SER A O 1
ATOM 585 N N . GLU A 1 96 ? 4.620 -6.906 24.823 1.00 10.56 67 GLU A N 1
ATOM 586 C CA . GLU A 1 96 ? 5.766 -6.441 24.054 1.00 13.71 67 GLU A CA 1
ATOM 587 C C . GLU A 1 96 ? 5.348 -5.500 22.940 1.00 12.38 67 GLU A C 1
ATOM 588 O O . GLU A 1 96 ? 6.138 -4.638 22.530 1.00 16.60 67 GLU A O 1
ATOM 594 N N . TYR A 1 97 ? 4.129 -5.662 22.421 1.00 11.12 68 TYR A N 1
ATOM 595 C CA . TYR A 1 97 ? 3.658 -4.849 21.311 1.00 12.10 68 TYR A CA 1
ATOM 596 C C . TYR A 1 97 ? 2.648 -3.800 21.746 1.00 14.83 68 TYR A C 1
ATOM 597 O O . TYR A 1 97 ? 1.934 -3.254 20.906 1.00 14.25 68 TYR A O 1
ATOM 606 N N . GLY A 1 98 ? 2.581 -3.511 23.045 1.00 11.28 69 GLY A N 1
ATOM 607 C CA . GLY A 1 98 ? 1.766 -2.411 23.511 1.00 13.12 69 GLY A CA 1
ATOM 608 C C . GLY A 1 98 ? 0.277 -2.648 23.482 1.00 13.81 69 GLY A C 1
ATOM 609 O O . GLY A 1 98 ? -0.492 -1.680 23.430 1.00 16.31 69 GLY A O 1
ATOM 610 N N . ILE A 1 99 ? -0.166 -3.900 23.530 1.00 9.27 70 ILE A N 1
ATOM 611 C CA . ILE A 1 99 ? -1.597 -4.196 23.458 1.00 10.18 70 ILE A CA 1
ATOM 612 C C . ILE A 1 99 ? -2.213 -4.004 24.834 1.00 13.14 70 ILE A C 1
ATOM 613 O O . ILE A 1 99 ? -1.885 -4.735 25.773 1.00 16.85 70 ILE A O 1
ATOM 618 N N . ARG A 1 100 ? -3.136 -3.043 24.949 1.00 10.29 71 ARG A N 1
ATOM 619 C CA . ARG A 1 100 ? -3.749 -2.706 26.227 1.00 12.64 71 ARG A CA 1
ATOM 620 C C . ARG A 1 100 ? -5.193 -3.160 26.332 1.00 15.67 71 ARG A C 1
ATOM 621 O O . ARG A 1 100 ? -5.785 -3.053 27.414 1.00 14.00 71 ARG A O 1
ATOM 629 N N . SER A 1 101 ? -5.789 -3.600 25.234 1.00 9.43 72 SER A N 1
ATOM 630 C CA . SER A 1 101 ? -7.187 -3.986 25.231 1.00 8.66 72 SER A CA 1
ATOM 631 C C . SER A 1 101 ? -7.405 -4.966 24.097 1.00 9.63 72 SER A C 1
ATOM 632 O O . SER A 1 101 ? -6.581 -5.074 23.179 1.00 10.79 72 SER A O 1
ATOM 635 N N . ILE A 1 102 ? -8.510 -5.704 24.194 1.00 9.13 73 ILE A N 1
ATOM 636 C CA . ILE A 1 102 ? -8.877 -6.669 23.160 1.00 10.23 73 ILE A CA 1
ATOM 637 C C . ILE A 1 102 ? -10.347 -6.473 22.819 1.00 10.34 73 ILE A C 1
ATOM 638 O O . ILE A 1 102 ? -11.117 -5.902 23.607 1.00 10.23 73 ILE A O 1
ATOM 643 N N . PRO A 1 103 ? -10.769 -6.904 21.631 1.00 10.58 74 PRO A N 1
ATOM 644 C CA . PRO A 1 103 ? -9.990 -7.485 20.533 1.00 8.92 74 PRO A CA 1
ATOM 645 C C . PRO A 1 103 ? -8.895 -6.572 20.026 1.00 8.18 74 PRO A C 1
ATOM 646 O O . PRO A 1 103 ? -9.085 -5.365 19.955 1.00 11.00 74 PRO A O 1
ATOM 650 N N . THR A 1 104 ? -7.745 -7.141 19.698 1.00 7.07 75 THR A N 1
ATOM 651 C CA . THR A 1 104 ? -6.748 -6.442 18.900 1.00 6.99 75 THR A CA 1
ATOM 652 C C . THR A 1 104 ? -6.331 -7.371 17.778 1.00 8.06 75 THR A C 1
ATOM 653 O O . THR A 1 104 ? -6.109 -8.560 17.998 1.00 8.21 75 THR A O 1
ATOM 657 N N . ILE A 1 105 ? -6.233 -6.827 16.570 1.00 6.00 76 ILE A N 1
ATOM 658 C CA . ILE A 1 105 ? -5.755 -7.565 15.417 1.00 6.96 76 ILE A CA 1
ATOM 659 C C . ILE A 1 105 ? -4.491 -6.866 14.955 1.00 8.49 76 ILE A C 1
ATOM 660 O O . ILE A 1 105 ? -4.517 -5.663 14.671 1.00 8.79 76 ILE A O 1
ATOM 665 N N . MET A 1 106 ? -3.394 -7.608 14.870 1.00 5.61 77 MET A N 1
ATOM 666 C CA A MET A 1 106 ? -2.121 -7.033 14.471 0.69 5.51 77 MET A CA 1
ATOM 667 C CA B MET A 1 106 ? -2.102 -7.055 14.483 0.31 5.50 77 MET A CA 1
ATOM 668 C C . MET A 1 106 ? -1.614 -7.755 13.232 1.00 7.05 77 MET A C 1
ATOM 669 O O . MET A 1 106 ? -1.689 -8.985 13.141 1.00 8.93 77 MET A O 1
ATOM 678 N N . LEU A 1 107 ? -1.124 -6.968 12.272 1.00 6.42 78 LEU A N 1
ATOM 679 C CA . LEU A 1 107 ? -0.541 -7.469 11.041 1.00 8.15 78 LEU A CA 1
ATOM 680 C C . LEU A 1 107 ? 0.976 -7.362 11.122 1.00 9.78 78 LEU A C 1
ATOM 681 O O . LEU A 1 107 ? 1.510 -6.335 11.556 1.00 10.08 78 LEU A O 1
ATOM 686 N N . PHE A 1 108 ? 1.670 -8.408 10.677 1.00 8.70 79 PHE A N 1
ATOM 687 C CA . PHE A 1 108 ? 3.127 -8.460 10.701 1.00 7.49 79 PHE A CA 1
ATOM 688 C C . PHE A 1 108 ? 3.671 -8.797 9.318 1.00 11.13 79 PHE A C 1
ATOM 689 O O . PHE A 1 108 ? 3.053 -9.527 8.546 1.00 10.34 79 PHE A O 1
ATOM 697 N N . LYS A 1 109 ? 4.851 -8.271 9.007 1.00 8.95 80 LYS A N 1
ATOM 698 C CA . LYS A 1 109 ? 5.525 -8.644 7.773 1.00 11.25 80 LYS A CA 1
ATOM 699 C C . LYS A 1 109 ? 7.018 -8.450 7.980 1.00 11.28 80 LYS A C 1
ATOM 700 O O . LYS A 1 109 ? 7.435 -7.451 8.573 1.00 12.30 80 LYS A O 1
ATOM 706 N N . ASN A 1 110 ? 7.804 -9.436 7.550 1.00 11.37 81 ASN A N 1
ATOM 707 C CA . ASN A 1 110 ? 9.262 -9.332 7.568 1.00 13.29 81 ASN A CA 1
ATOM 708 C C . ASN A 1 110 ? 9.782 -9.052 8.974 1.00 14.05 81 ASN A C 1
ATOM 709 O O . ASN A 1 110 ? 10.702 -8.255 9.169 1.00 14.61 81 ASN A O 1
ATOM 714 N N . GLY A 1 111 ? 9.178 -9.711 9.960 1.00 11.69 82 GLY A N 1
ATOM 715 C CA . GLY A 1 111 ? 9.694 -9.687 11.314 1.00 12.05 82 GLY A CA 1
ATOM 716 C C . GLY A 1 111 ? 9.257 -8.514 12.157 1.00 12.37 82 GLY A C 1
ATOM 717 O O . GLY A 1 111 ? 9.712 -8.390 13.302 1.00 12.11 82 GLY A O 1
ATOM 718 N N . GLU A 1 112 ? 8.390 -7.653 11.636 1.00 13.53 83 GLU A N 1
ATOM 719 C CA . GLU A 1 112 ? 7.981 -6.448 12.337 1.00 12.49 83 GLU A CA 1
ATOM 720 C C . GLU A 1 112 ? 6.474 -6.270 12.237 1.00 10.62 83 GLU A C 1
ATOM 721 O O . GLU A 1 112 ? 5.852 -6.656 11.248 1.00 12.23 83 GLU A O 1
ATOM 727 N N . GLN A 1 113 ? 5.915 -5.592 13.230 1.00 9.49 84 GLN A N 1
ATOM 728 C CA . GLN A 1 113 ? 4.534 -5.158 13.123 1.00 8.16 84 GLN A CA 1
ATOM 729 C C . GLN A 1 113 ? 4.375 -4.225 11.926 1.00 11.40 84 GLN A C 1
ATOM 730 O O . GLN A 1 113 ? 5.263 -3.423 11.619 1.00 10.82 84 GLN A O 1
ATOM 736 N N . LYS A 1 114 ? 3.257 -4.365 11.219 1.00 8.38 85 LYS A N 1
ATOM 737 C CA . LYS A 1 114 ? 2.938 -3.502 10.083 1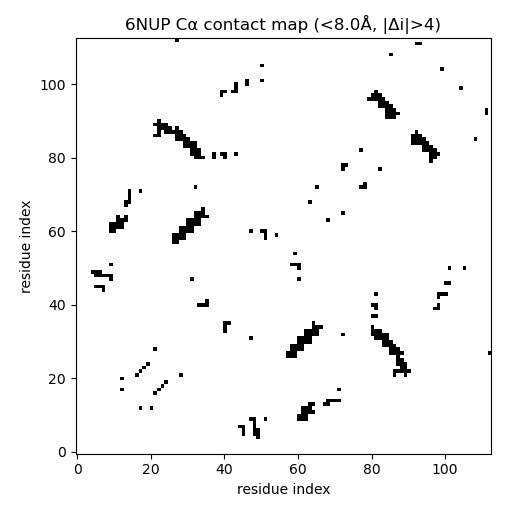.00 9.35 85 LYS A CA 1
ATOM 738 C C . LYS A 1 114 ? 1.743 -2.601 10.344 1.00 8.58 85 LYS A C 1
ATOM 739 O O . LYS A 1 114 ? 1.756 -1.424 9.945 1.00 9.59 85 LYS A O 1
ATOM 745 N N . ASP A 1 115 ? 0.708 -3.123 10.999 1.00 7.32 86 ASP A N 1
ATOM 746 C CA . ASP A 1 115 ? -0.459 -2.315 11.337 1.00 8.51 86 ASP A CA 1
ATOM 747 C C . ASP A 1 115 ? -1.220 -3.014 12.453 1.00 8.94 86 ASP A C 1
ATOM 748 O O . ASP A 1 115 ? -1.022 -4.207 12.726 1.00 8.78 86 ASP A O 1
ATOM 753 N N . THR A 1 116 ? -2.091 -2.249 13.105 1.00 7.02 87 THR A N 1
ATOM 754 C CA . THR A 1 116 ? -2.889 -2.751 14.213 1.00 6.61 87 THR A CA 1
ATOM 755 C C . THR A 1 116 ? -4.248 -2.073 14.192 1.00 6.65 87 THR A C 1
ATOM 756 O O . THR A 1 116 ? -4.336 -0.887 13.894 1.00 9.43 87 THR A O 1
ATOM 760 N N . LYS A 1 117 ? -5.303 -2.825 14.541 1.00 8.63 88 LYS A N 1
ATOM 761 C CA . LYS A 1 117 ? -6.605 -2.241 14.847 1.00 9.48 88 LYS A CA 1
ATOM 762 C C . LYS A 1 117 ? -7.171 -2.870 16.107 1.00 9.96 88 LYS A C 1
ATOM 763 O O . LYS A 1 117 ? -6.995 -4.066 16.365 1.00 10.09 88 LYS A O 1
ATOM 769 N N . ILE A 1 118 ? -7.875 -2.044 16.870 1.00 8.37 89 ILE A N 1
ATOM 770 C CA . ILE A 1 118 ? -8.520 -2.431 18.121 1.00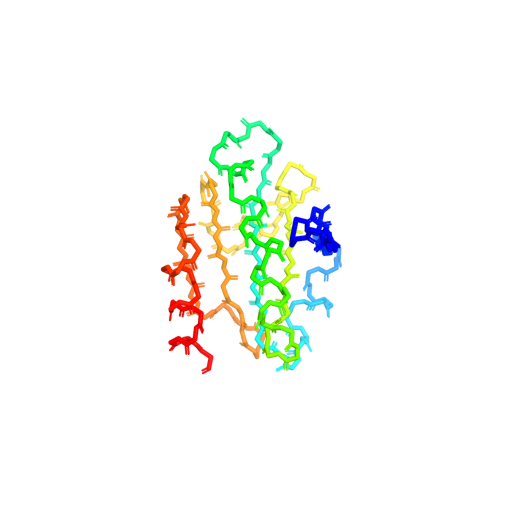 6.91 89 ILE A CA 1
ATOM 771 C C . ILE A 1 118 ? -10.026 -2.536 17.897 1.00 11.05 89 ILE A C 1
ATOM 772 O O . ILE A 1 118 ? -10.621 -1.709 17.200 1.00 9.55 89 ILE A O 1
ATOM 777 N N . GLY A 1 119 ? -10.649 -3.539 18.507 1.00 9.95 90 GLY A N 1
ATOM 778 C CA . GLY A 1 119 ? -12.094 -3.640 18.509 1.00 9.74 90 GLY A CA 1
ATOM 779 C C . GLY A 1 119 ? -12.620 -4.593 17.451 1.00 10.04 90 GLY A C 1
ATOM 780 O O . GLY A 1 119 ? -11.925 -4.993 16.516 1.00 13.01 90 GLY A O 1
ATOM 781 N N . LEU A 1 120 ? -13.893 -4.949 17.614 1.00 12.09 91 LEU A N 1
ATOM 782 C CA . LEU A 1 120 ? -14.578 -5.748 16.607 1.00 13.83 91 LEU A CA 1
ATOM 783 C C . LEU A 1 120 ? -14.493 -5.051 15.253 1.00 14.96 91 LEU A C 1
ATOM 784 O O . LEU A 1 120 ? -14.662 -3.835 15.148 1.00 15.77 91 LEU A O 1
ATOM 789 N N . GLN A 1 121 ? -14.199 -5.827 14.216 1.00 13.93 92 GLN A N 1
ATOM 790 C CA . GLN A 1 121 ? -14.220 -5.351 12.840 1.00 15.65 92 GLN A CA 1
ATOM 791 C C . GLN A 1 121 ? -15.086 -6.304 12.034 1.00 21.32 92 GLN A C 1
ATOM 792 O O . GLN A 1 121 ? -14.982 -7.524 12.194 1.00 26.17 92 GLN A O 1
ATOM 798 N N . GLN A 1 122 ? -15.932 -5.756 11.167 1.00 15.86 93 GLN A N 1
ATOM 799 C CA . GLN A 1 122 ? -16.759 -6.620 10.345 1.00 22.85 93 GLN A CA 1
ATOM 800 C C . GLN A 1 122 ? -15.950 -7.162 9.174 1.00 19.39 93 GLN A C 1
ATOM 801 O O . GLN A 1 122 ? -14.893 -6.639 8.824 1.00 17.58 93 GLN A O 1
ATOM 807 N N . LYS A 1 123 ? -16.463 -8.238 8.587 1.00 17.98 94 LYS A N 1
ATOM 808 C CA . LYS A 1 123 ? -15.665 -9.050 7.674 1.00 17.66 94 LYS A CA 1
ATOM 809 C C . LYS A 1 123 ? -15.196 -8.260 6.455 1.00 17.54 94 LYS A C 1
ATOM 810 O O . LYS A 1 123 ? -14.014 -8.309 6.097 1.00 16.69 94 LYS A O 1
ATOM 816 N N . ASN A 1 124 ? -16.111 -7.549 5.788 1.00 18.73 95 ASN A N 1
ATOM 817 C CA . ASN A 1 124 ? -15.711 -6.815 4.586 1.00 16.20 95 ASN A CA 1
ATOM 818 C C . ASN A 1 124 ? -14.660 -5.768 4.905 1.00 17.45 95 ASN A C 1
ATOM 819 O O . ASN A 1 124 ? -13.679 -5.621 4.168 1.00 14.99 95 ASN A O 1
ATOM 824 N N . SER A 1 125 ? -14.856 -5.017 5.996 1.00 13.87 96 SER A N 1
ATOM 825 C CA A SER A 1 125 ? -13.876 -4.011 6.395 0.63 14.84 96 SER A CA 1
ATOM 826 C CA B SER A 1 125 ? -13.874 -4.012 6.389 0.37 15.19 96 SER A CA 1
ATOM 827 C C . SER A 1 125 ? -12.529 -4.649 6.704 1.00 15.18 96 SER A C 1
ATOM 828 O O . SER A 1 125 ? -11.477 -4.124 6.316 1.00 13.47 96 SER A O 1
ATOM 833 N N . LEU A 1 126 ? -12.542 -5.778 7.418 1.00 11.50 97 LEU A N 1
ATOM 834 C CA . LEU A 1 126 ? -11.296 -6.457 7.755 1.00 12.36 97 LEU A CA 1
ATOM 835 C C . LEU A 1 126 ? -10.558 -6.916 6.502 1.00 11.92 97 LEU A C 1
ATOM 836 O O . LEU A 1 126 ? -9.332 -6.762 6.403 1.00 11.23 97 LEU A O 1
ATOM 841 N N . LEU A 1 127 ? -11.282 -7.499 5.538 1.00 11.41 98 LEU A N 1
ATOM 842 C CA . LEU A 1 127 ? -10.635 -7.923 4.301 1.00 11.93 98 LEU A CA 1
ATOM 843 C C . LEU A 1 127 ? -10.089 -6.725 3.535 1.00 12.38 98 LEU A C 1
ATOM 844 O O . LEU A 1 127 ? -8.979 -6.776 2.994 1.00 14.38 98 LEU A O 1
ATOM 849 N N . ASP A 1 128 ? -10.861 -5.640 3.470 1.00 12.88 99 ASP A N 1
ATOM 850 C CA A ASP A 1 128 ? -10.380 -4.431 2.806 0.59 14.04 99 ASP A CA 1
ATOM 851 C CA B ASP A 1 128 ? -10.380 -4.436 2.803 0.41 13.96 99 ASP A CA 1
ATOM 852 C C . ASP A 1 128 ? -9.088 -3.936 3.435 1.00 12.82 99 ASP A C 1
ATOM 853 O O . ASP A 1 128 ? -8.137 -3.577 2.727 1.00 17.39 99 ASP A O 1
ATOM 862 N N . TRP A 1 129 ? -9.039 -3.912 4.764 1.00 10.64 100 TRP A N 1
ATOM 863 C CA . TRP A 1 129 ? -7.854 -3.447 5.482 1.00 11.16 100 TRP A CA 1
ATOM 864 C C . TRP A 1 129 ? -6.644 -4.331 5.215 1.00 11.84 100 TRP A C 1
ATOM 865 O O . TRP A 1 129 ? -5.553 -3.835 4.909 1.00 13.70 100 TRP A O 1
ATOM 876 N N . ILE A 1 130 ? -6.820 -5.649 5.301 1.00 11.19 101 ILE A N 1
ATOM 877 C CA . ILE A 1 130 ? -5.681 -6.538 5.109 1.00 14.18 101 ILE A CA 1
ATOM 878 C C . ILE A 1 130 ? -5.154 -6.441 3.682 1.00 13.38 101 ILE A C 1
ATOM 879 O O . ILE A 1 130 ? -3.935 -6.440 3.455 1.00 14.91 101 ILE A O 1
ATOM 884 N N . ASN A 1 131 ? -6.057 -6.383 2.700 1.00 16.95 102 ASN A N 1
ATOM 885 C CA . ASN A 1 131 ? -5.621 -6.301 1.309 1.00 15.35 102 ASN A CA 1
ATOM 886 C C . ASN A 1 131 ? -4.902 -4.991 1.028 1.00 15.98 102 ASN A C 1
ATOM 887 O O . ASN A 1 131 ? -4.007 -4.949 0.180 1.00 23.54 102 ASN A O 1
ATOM 892 N N . LYS A 1 132 ? -5.275 -3.920 1.731 1.00 18.87 103 LYS A N 1
ATOM 893 C CA . LYS A 1 132 ? -4.572 -2.645 1.613 1.00 20.09 103 LYS A CA 1
ATOM 894 C C . LYS A 1 132 ? -3.180 -2.702 2.214 1.00 18.47 103 LYS A C 1
ATOM 895 O O . LYS A 1 132 ? -2.344 -1.857 1.886 1.00 20.65 103 LYS A O 1
ATOM 901 N N . SER A 1 133 ? -2.925 -3.672 3.089 1.00 22.32 104 SER A N 1
ATOM 902 C CA . SER A 1 133 ? -1.740 -3.709 3.931 1.00 19.78 104 SER A CA 1
ATOM 903 C C . SER A 1 133 ? -0.680 -4.683 3.443 1.00 23.98 104 SER A C 1
ATOM 904 O O . SER A 1 133 ? 0.435 -4.669 3.972 1.00 28.95 104 SER A O 1
ATOM 907 N N . ILE A 1 134 ? -0.989 -5.512 2.455 1.00 27.33 105 ILE A N 1
ATOM 908 C CA . ILE A 1 134 ? -0.057 -6.550 2.031 1.00 41.49 105 ILE A CA 1
ATOM 909 C C . ILE A 1 134 ? 0.442 -6.308 0.608 1.00 55.12 105 ILE A C 1
ATOM 910 O O . ILE A 1 134 ? -0.291 -5.847 -0.271 1.00 56.44 105 ILE A O 1
#

Organism: Rickettsia prowazekii (strain Madrid E) (NCBI:txid272947)

Foldseek 3Di:
DDDDLQPVDAAADALVCCCVPALPDQAKEKEWEDAPPDPQSVVQSSLLSNVCVVCPPHYRYYYYYCVRHVPVCVVVVNDDDRKMWIDHNRGTQDIDHTRDDNVRVVVVVVVRD